Protein AF-A0A2Z6QUX6-F1 (afdb_monomer)

Foldseek 3Di:
DDDPVVVVVCVVVVNDDDDDDPPPVLLPLVVVVVVQLVVQQVVDPPHDPDPVSSVVSSVVSNVVDDVVSVVVSVVCNVVSVVQCVVVVNDDDPD

InterPro domains:
  IPR036397 Ribonuclease H superfamily [G3DSA:3.30.420.10] (1-94)
  IPR038717 Tc1-like transposase, DDE domain [PF13358] (3-49)

Secondary structure (DSSP, 8-state):
---HHHHHHHHHTTPPPP---TT-STT-HHHHHHHHHHHHHHH-SSPPSSHHHHHHHHHHHHHT--HHHHHHHHHTHHHHHHHHHHTTTS----

Radius of gyration: 17.36 Å; Cα contacts (8 Å, |Δi|>4): 41; chains: 1; bounding box: 44×25×44 Å

pLDDT: mean 93.76, std 4.84, range [60.75, 98.0]

Organism: NCBI:txid94130

Structure (mmCIF, N/CA/C/O backbone):
data_AF-A0A2Z6QUX6-F1
#
_entry.id   AF-A0A2Z6QUX6-F1
#
loop_
_atom_site.group_PDB
_atom_site.id
_atom_site.type_symbol
_atom_site.label_atom_id
_atom_site.label_alt_id
_atom_site.label_comp_id
_atom_site.label_asym_id
_atom_site.label_entity_id
_atom_site.label_seq_id
_atom_site.pdbx_PDB_ins_code
_atom_site.Cartn_x
_atom_site.Cartn_y
_atom_site.Cartn_z
_atom_site.occupancy
_atom_site.B_iso_or_equiv
_atom_site.auth_seq_id
_atom_site.auth_comp_id
_atom_site.auth_asym_id
_atom_site.auth_atom_id
_atom_site.pdbx_PDB_model_num
ATOM 1 N N . MET A 1 1 ? 15.930 13.610 -7.202 1.00 60.75 1 MET A N 1
ATOM 2 C CA . MET A 1 1 ? 17.308 13.492 -6.674 1.00 60.75 1 MET A CA 1
ATOM 3 C C . MET A 1 1 ? 17.202 12.907 -5.272 1.00 60.75 1 MET A C 1
ATOM 5 O O . MET A 1 1 ? 16.464 13.471 -4.477 1.00 60.75 1 MET A O 1
ATOM 9 N N . GLN A 1 2 ? 17.818 11.755 -4.990 1.00 76.25 2 GLN A N 1
ATOM 10 C CA . GLN A 1 2 ? 17.805 11.171 -3.639 1.00 76.25 2 GLN A CA 1
ATOM 11 C C . GLN A 1 2 ? 18.885 11.837 -2.773 1.00 76.25 2 GLN A C 1
ATOM 13 O O . GLN A 1 2 ? 19.962 12.175 -3.270 1.00 76.25 2 GLN A O 1
ATOM 18 N N . ALA A 1 3 ? 18.608 12.022 -1.482 1.00 91.69 3 ALA A N 1
ATOM 19 C CA . ALA A 1 3 ? 19.607 12.509 -0.536 1.00 91.69 3 ALA A CA 1
ATOM 20 C C . ALA A 1 3 ? 20.766 11.502 -0.404 1.00 91.69 3 ALA A C 1
ATOM 22 O O . ALA A 1 3 ? 20.547 10.290 -0.392 1.00 91.69 3 ALA A O 1
ATOM 23 N N . ARG A 1 4 ? 22.004 12.000 -0.268 1.00 91.94 4 ARG A N 1
ATOM 24 C CA . ARG A 1 4 ? 23.221 11.165 -0.187 1.00 91.94 4 ARG A CA 1
ATOM 25 C C . ARG A 1 4 ? 23.155 10.136 0.945 1.00 91.94 4 ARG A C 1
ATOM 27 O O . ARG A 1 4 ? 23.560 8.998 0.754 1.00 91.94 4 ARG A O 1
ATOM 34 N N . THR A 1 5 ? 22.619 10.537 2.093 1.00 95.38 5 THR A N 1
ATOM 35 C CA . THR A 1 5 ? 22.446 9.679 3.272 1.00 95.38 5 THR A CA 1
ATOM 36 C C . THR A 1 5 ? 21.514 8.500 2.997 1.00 95.38 5 THR A C 1
ATOM 38 O O . THR A 1 5 ? 21.819 7.381 3.390 1.00 95.38 5 THR A O 1
ATOM 41 N N . VAL A 1 6 ? 20.421 8.727 2.263 1.00 93.62 6 VAL A N 1
ATOM 42 C CA . VAL A 1 6 ? 19.474 7.672 1.871 1.00 93.62 6 VAL A CA 1
ATOM 43 C C . VAL A 1 6 ? 20.120 6.701 0.883 1.0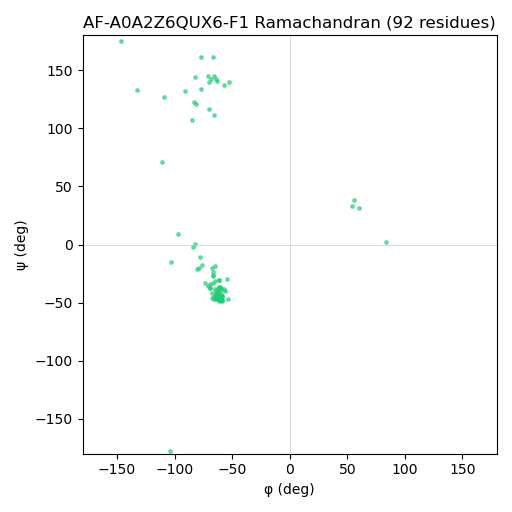0 93.62 6 VAL A C 1
ATOM 45 O O . VAL A 1 6 ? 19.956 5.495 1.031 1.00 93.62 6 VAL A O 1
ATOM 48 N N . LYS A 1 7 ? 20.882 7.211 -0.095 1.00 91.25 7 LYS A N 1
ATOM 49 C CA . LYS A 1 7 ? 21.586 6.367 -1.073 1.00 91.25 7 LYS A CA 1
ATOM 50 C C . LYS A 1 7 ? 22.597 5.443 -0.390 1.00 91.25 7 LYS A C 1
ATOM 52 O O . LYS A 1 7 ? 22.565 4.244 -0.633 1.00 91.25 7 LYS A O 1
ATOM 57 N N . GLN A 1 8 ? 23.424 5.993 0.503 1.00 94.38 8 GLN A N 1
ATOM 58 C CA . GLN A 1 8 ? 24.411 5.216 1.257 1.00 94.38 8 GLN A CA 1
ATOM 59 C C . GLN A 1 8 ? 23.738 4.133 2.103 1.00 94.38 8 GLN A C 1
ATOM 61 O O . GLN A 1 8 ? 24.116 2.973 2.029 1.00 94.38 8 GLN A O 1
ATOM 66 N N . TRP A 1 9 ? 22.688 4.493 2.846 1.00 95.81 9 TRP A N 1
ATOM 67 C CA . TRP A 1 9 ? 21.975 3.529 3.679 1.00 95.81 9 TRP A CA 1
ATOM 68 C C . TRP A 1 9 ? 21.378 2.378 2.854 1.00 95.81 9 TRP A C 1
ATOM 70 O O . TRP A 1 9 ? 21.450 1.228 3.276 1.00 95.81 9 TRP A O 1
ATOM 80 N N . LYS A 1 10 ? 20.834 2.647 1.659 1.00 94.62 10 LYS A N 1
ATOM 81 C CA . LYS A 1 10 ? 20.340 1.587 0.764 1.00 94.62 10 LYS A CA 1
ATOM 82 C C . LYS A 1 10 ? 21.457 0.659 0.287 1.00 94.62 10 LYS A C 1
ATOM 84 O O . LYS A 1 10 ? 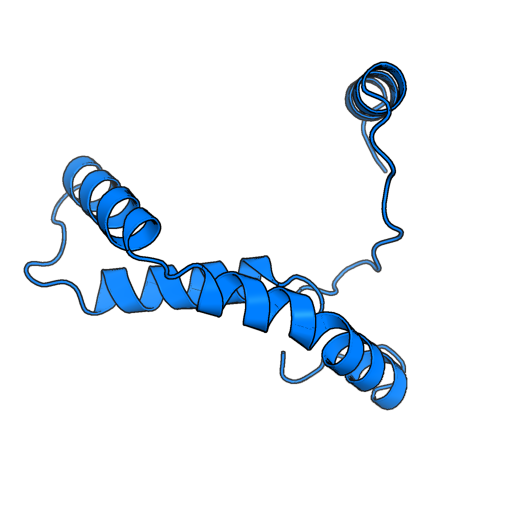21.257 -0.553 0.290 1.00 94.62 10 LYS A O 1
ATOM 89 N N . GLU A 1 11 ? 22.608 1.217 -0.090 1.00 94.12 11 GLU A N 1
ATOM 90 C CA . GLU A 1 11 ? 23.791 0.449 -0.505 1.00 94.12 11 GLU A CA 1
ATOM 91 C C . GLU A 1 11 ? 24.283 -0.455 0.636 1.00 94.12 11 GLU A C 1
ATOM 93 O O . GLU A 1 11 ? 24.431 -1.661 0.439 1.00 94.12 11 GLU A O 1
ATOM 98 N N . ASP A 1 12 ? 24.419 0.092 1.846 1.00 96.94 12 ASP A N 1
ATOM 99 C CA . ASP A 1 12 ? 24.854 -0.643 3.041 1.00 96.94 12 ASP A CA 1
ATOM 100 C C . ASP A 1 12 ? 23.893 -1.791 3.411 1.00 96.94 12 ASP A C 1
ATOM 102 O O . ASP A 1 12 ? 24.316 -2.819 3.937 1.00 96.94 12 ASP A O 1
ATOM 106 N N . ASN A 1 13 ? 22.598 -1.638 3.108 1.00 96.75 13 ASN A N 1
ATOM 107 C CA . ASN A 1 13 ? 21.554 -2.637 3.366 1.00 96.75 13 ASN A CA 1
ATOM 108 C C . ASN A 1 13 ? 21.221 -3.510 2.141 1.00 96.75 13 ASN A C 1
ATOM 110 O O . ASN A 1 13 ? 20.257 -4.272 2.186 1.00 96.75 13 ASN A O 1
ATOM 114 N N . SER A 1 14 ? 21.995 -3.426 1.050 1.00 96.06 14 SER A N 1
ATOM 115 C CA . SER A 1 14 ? 21.768 -4.199 -0.187 1.00 96.06 14 SER A CA 1
ATOM 116 C C . SER A 1 14 ? 20.349 -4.052 -0.766 1.00 96.06 14 SER A C 1
ATOM 118 O O . SER A 1 14 ? 19.797 -4.989 -1.347 1.00 96.06 14 SER A O 1
ATOM 120 N N . ILE A 1 15 ? 19.742 -2.872 -0.612 1.00 94.81 15 ILE A N 1
ATOM 121 C CA . ILE A 1 15 ? 18.412 -2.569 -1.147 1.00 94.81 15 ILE A CA 1
ATOM 122 C C . ILE A 1 15 ? 18.543 -2.203 -2.624 1.00 94.81 15 ILE A C 1
ATOM 124 O O . ILE A 1 15 ? 19.219 -1.240 -2.986 1.00 94.81 15 ILE A O 1
ATOM 128 N N . ILE A 1 16 ? 17.857 -2.963 -3.476 1.00 91.44 16 ILE A N 1
ATOM 129 C CA . ILE A 1 16 ? 17.813 -2.722 -4.918 1.00 91.44 16 ILE A CA 1
ATOM 130 C C . ILE A 1 16 ? 16.752 -1.661 -5.212 1.00 91.44 16 ILE A C 1
ATOM 132 O O . ILE A 1 16 ? 15.577 -1.839 -4.892 1.00 91.44 16 ILE A O 1
ATOM 136 N N . ASP A 1 17 ? 17.163 -0.568 -5.852 1.00 86.12 17 ASP A N 1
ATOM 137 C CA . ASP A 1 17 ? 16.240 0.460 -6.325 1.00 86.12 17 ASP A CA 1
ATOM 138 C C . ASP A 1 17 ? 15.521 0.009 -7.600 1.00 86.12 17 ASP A C 1
ATOM 140 O O . ASP A 1 17 ? 16.137 -0.463 -8.557 1.00 86.12 17 ASP A O 1
ATOM 144 N N . PHE A 1 18 ? 14.204 0.205 -7.625 1.00 83.75 18 PHE A N 1
ATOM 145 C CA . PHE A 1 18 ? 13.395 0.007 -8.819 1.00 83.75 18 PHE A CA 1
ATOM 146 C C . PHE A 1 18 ? 13.302 1.323 -9.610 1.00 83.75 18 PHE A C 1
ATOM 148 O O . PHE A 1 18 ? 13.013 2.366 -9.011 1.00 83.75 18 PHE A O 1
ATOM 155 N N . PRO A 1 19 ? 13.532 1.322 -10.937 1.00 85.31 19 PRO A N 1
ATOM 156 C CA . PRO A 1 19 ? 13.368 2.522 -11.748 1.00 85.31 19 PRO A CA 1
ATOM 157 C C . PRO A 1 19 ? 11.892 2.935 -11.761 1.00 85.31 19 PRO A C 1
ATOM 159 O O . PRO A 1 19 ? 11.050 2.243 -12.326 1.00 85.31 19 PRO A O 1
ATOM 162 N N . TRP A 1 20 ? 11.580 4.068 -11.131 1.00 87.00 20 TRP A N 1
ATOM 163 C CA . TRP A 1 20 ? 10.215 4.585 -11.037 1.00 87.00 20 TRP A CA 1
ATOM 164 C C . TRP A 1 20 ? 10.036 5.841 -11.901 1.00 87.00 20 TRP A C 1
ATOM 166 O O . TRP A 1 20 ? 10.815 6.790 -11.744 1.00 87.00 20 TRP A O 1
ATOM 176 N N . PRO A 1 21 ? 9.037 5.890 -12.799 1.00 89.44 21 PRO A N 1
ATOM 177 C CA . PRO A 1 21 ? 8.732 7.095 -13.560 1.00 89.44 21 PRO A CA 1
ATOM 178 C C . PRO A 1 21 ? 8.167 8.198 -12.654 1.00 89.44 21 PRO A C 1
ATOM 180 O O . PRO A 1 21 ? 7.424 7.951 -11.703 1.00 89.44 21 PRO A O 1
ATOM 183 N N . ALA A 1 22 ? 8.537 9.447 -12.933 1.00 88.38 22 ALA A N 1
ATOM 184 C CA . ALA A 1 22 ? 7.994 10.582 -12.197 1.00 88.38 22 ALA A CA 1
ATOM 185 C C . ALA A 1 22 ? 6.488 10.727 -12.467 1.00 88.38 22 ALA A C 1
ATOM 187 O O . ALA A 1 22 ? 6.041 10.508 -13.586 1.00 88.38 22 ALA A O 1
ATOM 188 N N . GLN A 1 23 ? 5.731 11.160 -11.453 1.00 89.31 23 GLN A N 1
ATOM 189 C CA . GLN A 1 23 ? 4.297 11.464 -11.571 1.00 89.31 23 GLN A CA 1
ATOM 190 C C . GLN A 1 23 ? 3.411 10.282 -12.010 1.00 89.31 23 GLN A C 1
ATOM 192 O O . GLN A 1 23 ? 2.373 10.502 -12.624 1.00 89.31 23 GLN A O 1
ATOM 197 N N . SER A 1 24 ? 3.776 9.047 -11.653 1.00 90.75 24 SER A N 1
ATOM 198 C CA . SER A 1 24 ? 2.975 7.844 -11.940 1.00 90.75 24 SER A CA 1
ATOM 199 C C . SER A 1 24 ? 2.382 7.224 -10.666 1.00 90.75 24 SER A C 1
ATOM 201 O O . SER A 1 24 ? 2.863 6.179 -10.212 1.00 90.75 24 SER A O 1
ATOM 203 N N . PRO A 1 25 ? 1.384 7.871 -10.026 1.00 90.62 25 PRO A N 1
ATOM 204 C CA . PRO A 1 25 ? 0.664 7.275 -8.899 1.00 90.62 25 PRO A CA 1
ATOM 205 C C . PRO A 1 25 ? -0.166 6.057 -9.331 1.00 90.62 25 PRO A C 1
ATOM 207 O O . PRO A 1 25 ? -0.353 5.133 -8.549 1.00 90.62 25 PRO A O 1
ATOM 210 N N . ASP A 1 26 ? -0.579 6.004 -10.596 1.00 90.56 26 ASP A N 1
ATOM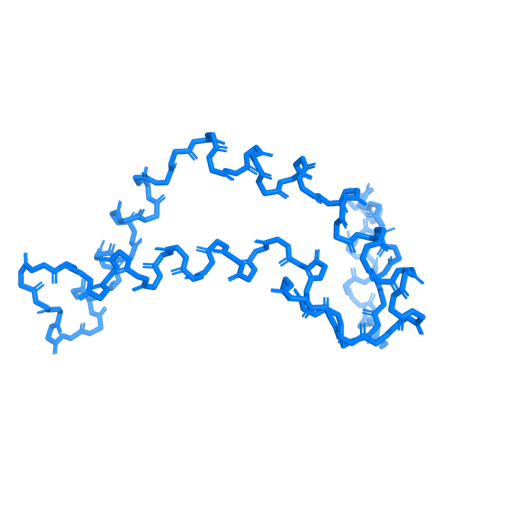 211 C CA . ASP A 1 26 ? -1.332 4.908 -11.210 1.00 90.56 26 ASP A CA 1
ATOM 212 C C . ASP A 1 26 ? -0.565 3.572 -11.209 1.00 90.56 26 ASP A C 1
ATOM 214 O O . ASP A 1 26 ? -1.136 2.482 -11.067 1.00 90.56 26 ASP A O 1
ATOM 218 N N . LEU A 1 27 ? 0.766 3.650 -11.275 1.00 92.38 27 LEU A N 1
ATOM 219 C CA . LEU A 1 27 ? 1.646 2.498 -11.116 1.00 92.38 27 LEU A CA 1
ATOM 220 C C . LEU A 1 27 ? 1.843 2.082 -9.657 1.00 92.38 27 LEU A C 1
ATOM 222 O O . LEU A 1 27 ? 2.220 0.936 -9.429 1.00 92.38 27 LEU A O 1
ATOM 226 N N . ASN A 1 28 ? 1.585 2.959 -8.681 1.00 92.25 28 ASN A N 1
ATOM 227 C CA . ASN A 1 28 ? 1.887 2.732 -7.269 1.00 92.25 28 ASN A CA 1
ATOM 228 C C . ASN A 1 28 ? 0.750 1.952 -6.578 1.00 92.25 28 ASN A C 1
ATOM 230 O O . ASN A 1 28 ? -0.310 2.519 -6.300 1.00 92.25 28 ASN A O 1
ATOM 234 N N . PRO A 1 29 ? 0.928 0.657 -6.243 1.00 90.56 29 PRO A N 1
ATOM 235 C CA . PRO A 1 29 ? -0.165 -0.141 -5.689 1.00 90.56 29 PRO A CA 1
ATOM 236 C C . PRO A 1 29 ? -0.614 0.328 -4.302 1.00 90.56 29 PRO A C 1
ATOM 238 O O . PRO A 1 29 ? -1.759 0.085 -3.926 1.00 90.56 29 PRO A O 1
ATOM 241 N N . ILE A 1 30 ? 0.252 1.022 -3.551 1.00 92.81 30 ILE A N 1
ATOM 242 C CA . ILE A 1 30 ? -0.090 1.507 -2.208 1.00 92.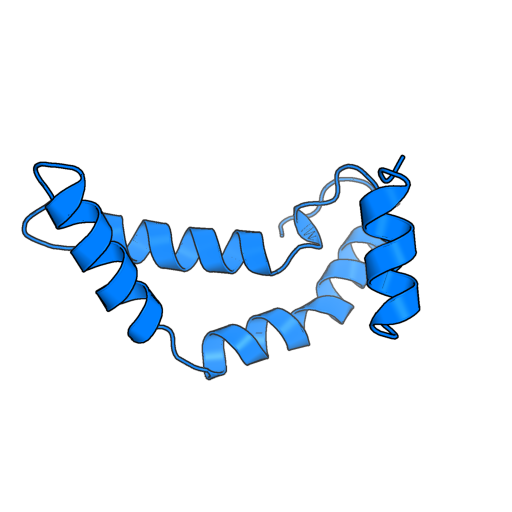81 30 ILE A CA 1
ATOM 243 C C . ILE A 1 30 ? -1.188 2.577 -2.241 1.00 92.81 30 ILE A C 1
ATOM 245 O O . ILE A 1 30 ? -1.959 2.660 -1.296 1.00 92.81 30 ILE A O 1
ATOM 249 N N . GLU A 1 31 ? -1.325 3.338 -3.333 1.00 93.44 31 GLU A N 1
ATOM 250 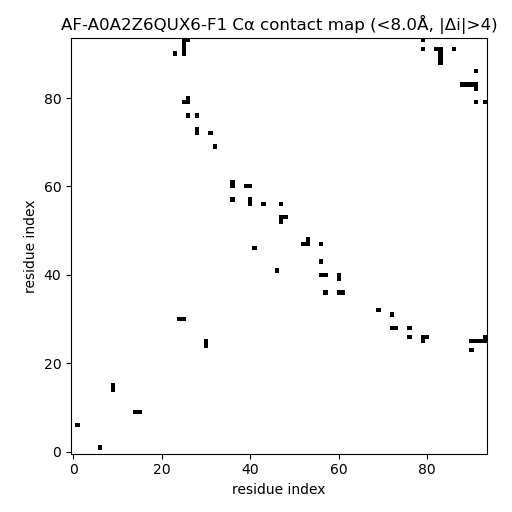C CA . GLU A 1 31 ? -2.390 4.345 -3.464 1.00 93.44 31 GLU A CA 1
ATOM 251 C C . GLU A 1 31 ? -3.772 3.681 -3.411 1.00 93.44 31 GLU A C 1
ATOM 253 O O . GLU A 1 31 ? -4.694 4.174 -2.770 1.00 93.44 31 GLU A O 1
ATOM 258 N N . HIS A 1 32 ? -3.899 2.494 -4.012 1.00 92.62 32 HIS A N 1
ATOM 259 C CA . HIS A 1 32 ? -5.140 1.721 -3.948 1.00 92.62 32 HIS A CA 1
ATOM 260 C C . HIS A 1 32 ? -5.356 1.093 -2.574 1.00 92.62 32 HIS A C 1
ATOM 262 O O . HIS A 1 32 ? -6.492 0.938 -2.137 1.00 92.62 32 HIS A O 1
ATOM 268 N N . LEU A 1 33 ? -4.276 0.715 -1.889 1.00 95.19 33 LEU A N 1
ATOM 269 C CA . LEU A 1 33 ? -4.368 0.229 -0.518 1.00 95.19 33 LEU 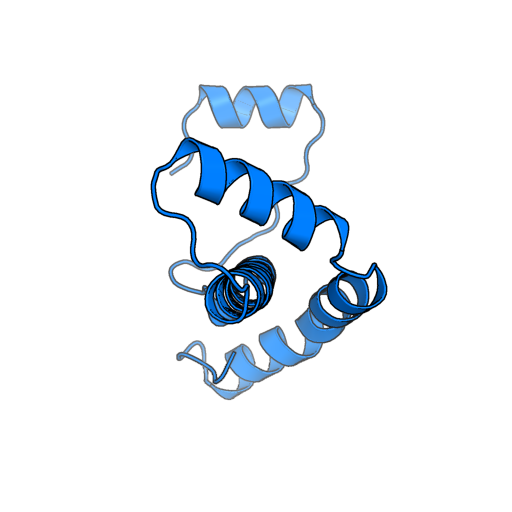A CA 1
ATOM 270 C C . LEU A 1 33 ? -4.863 1.336 0.424 1.00 95.19 33 LEU A C 1
ATOM 272 O O . LEU A 1 33 ? -5.686 1.071 1.300 1.00 95.19 33 LEU A O 1
ATOM 276 N N . TRP A 1 34 ? -4.415 2.576 0.206 1.00 95.75 34 TRP A N 1
ATOM 277 C CA . TRP A 1 34 ? -4.920 3.740 0.925 1.00 95.75 34 TRP A CA 1
ATOM 278 C C . TRP A 1 34 ? -6.397 4.006 0.642 1.00 95.75 34 TRP A C 1
ATOM 280 O O . TRP A 1 34 ? -7.132 4.225 1.600 1.00 95.75 34 TRP A O 1
ATOM 290 N N . ASP A 1 35 ? -6.860 3.895 -0.610 1.00 94.50 35 ASP A N 1
ATOM 291 C CA . ASP A 1 35 ? -8.296 3.994 -0.931 1.00 94.50 35 ASP A CA 1
ATOM 292 C C . ASP A 1 35 ? -9.122 2.932 -0.183 1.00 94.50 35 ASP A C 1
ATOM 294 O O . ASP A 1 35 ? -10.149 3.243 0.422 1.00 94.50 35 ASP A O 1
ATOM 298 N N . VAL A 1 36 ? -8.649 1.679 -0.140 1.00 95.06 36 VAL A N 1
ATOM 299 C CA . VAL A 1 36 ? -9.312 0.604 0.620 1.00 95.06 36 VAL A CA 1
ATOM 300 C C . VAL A 1 36 ? -9.418 0.959 2.104 1.00 95.06 36 VAL A C 1
ATOM 302 O O . VAL A 1 36 ? -10.496 0.820 2.689 1.00 95.06 36 VAL A O 1
ATOM 305 N N . LEU A 1 37 ? -8.325 1.423 2.714 1.00 96.75 37 LEU A N 1
ATOM 306 C CA . LEU A 1 37 ? -8.313 1.806 4.124 1.00 96.75 37 LEU A CA 1
ATOM 307 C C . LEU A 1 37 ? -9.238 3.001 4.387 1.00 96.75 37 LEU A C 1
ATOM 309 O O . LEU A 1 37 ? -10.050 2.961 5.310 1.00 96.75 37 LEU A O 1
ATOM 31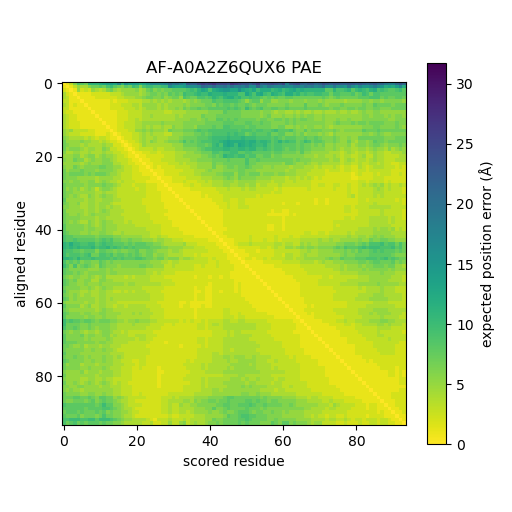3 N N . GLU A 1 38 ? -9.157 4.042 3.560 1.00 95.81 38 GLU A N 1
ATOM 314 C CA . GLU A 1 38 ? -9.977 5.243 3.689 1.00 95.81 38 GLU A CA 1
ATOM 315 C C . GLU A 1 38 ? -11.469 4.905 3.611 1.00 95.81 38 GLU A C 1
ATOM 317 O O . GLU A 1 38 ? -12.257 5.375 4.435 1.00 95.81 38 GLU A O 1
ATOM 322 N N . ARG A 1 39 ? -11.868 4.051 2.663 1.00 96.62 39 ARG A N 1
ATOM 323 C CA . ARG A 1 39 ? -13.259 3.606 2.520 1.00 96.62 39 ARG A CA 1
ATOM 324 C C . ARG A 1 39 ? -13.751 2.865 3.758 1.00 96.62 39 ARG A C 1
ATOM 326 O O . ARG A 1 39 ? -14.825 3.193 4.257 1.00 96.62 39 ARG A O 1
ATOM 333 N N . ARG A 1 40 ? -12.951 1.946 4.306 1.00 96.00 40 ARG A N 1
ATOM 334 C CA . ARG A 1 40 ? -13.289 1.219 5.542 1.00 96.00 40 ARG A CA 1
ATOM 335 C C . ARG A 1 40 ? -13.460 2.160 6.736 1.00 96.00 40 ARG A C 1
ATOM 337 O O . ARG A 1 40 ? -14.456 2.075 7.450 1.00 96.00 40 ARG A O 1
ATOM 344 N N . VAL A 1 41 ? -12.553 3.123 6.905 1.00 95.88 41 VAL A N 1
ATOM 345 C CA . VAL A 1 41 ? -12.646 4.140 7.968 1.00 95.88 41 VAL A CA 1
ATOM 346 C C . VAL A 1 41 ? -13.884 5.029 7.787 1.00 95.88 41 VAL A C 1
ATOM 348 O O . VAL A 1 41 ? -14.565 5.353 8.761 1.00 95.88 41 VAL A O 1
ATOM 351 N N . ARG A 1 42 ? -14.221 5.410 6.547 1.00 95.12 42 ARG A N 1
ATOM 352 C CA . ARG A 1 42 ? -15.431 6.192 6.232 1.00 95.12 42 ARG A CA 1
ATOM 353 C C . ARG A 1 42 ? -16.720 5.414 6.494 1.00 95.12 42 ARG A C 1
ATOM 355 O O . ARG A 1 42 ? -17.724 6.023 6.859 1.00 95.12 42 ARG A O 1
ATOM 362 N N . GLU A 1 43 ? -16.712 4.101 6.304 1.00 95.75 43 GLU A N 1
ATOM 363 C CA . GLU A 1 43 ? -17.857 3.225 6.564 1.00 95.75 43 GLU A CA 1
ATOM 364 C C . GLU A 1 43 ? -17.999 2.863 8.053 1.00 95.75 43 GLU A C 1
ATOM 366 O O . GLU A 1 43 ? -19.107 2.555 8.499 1.00 95.75 43 GLU A O 1
ATOM 371 N N . HIS A 1 44 ? -16.923 2.981 8.840 1.00 94.44 44 HIS A N 1
ATOM 372 C CA . HIS A 1 44 ? -16.908 2.684 10.271 1.00 94.44 44 HIS A CA 1
ATOM 373 C C . HIS A 1 44 ? -17.952 3.493 11.064 1.00 94.44 44 HIS A C 1
ATOM 375 O O . HIS A 1 44 ? -18.126 4.705 10.873 1.00 94.44 44 HIS A O 1
ATOM 381 N N . LYS A 1 45 ? -18.637 2.824 12.003 1.00 93.75 45 LYS A N 1
ATOM 382 C CA . LYS A 1 45 ? -19.622 3.424 12.915 1.00 93.75 45 LYS A CA 1
ATOM 383 C C . LYS A 1 45 ? -19.366 2.970 14.361 1.00 93.75 45 LYS A C 1
ATOM 385 O O . LYS A 1 45 ? -19.263 1.770 14.589 1.00 93.75 45 LYS A O 1
ATOM 390 N N . PRO A 1 46 ? -19.354 3.889 15.346 1.00 92.94 46 PRO A N 1
ATOM 391 C CA . PRO A 1 46 ? -19.454 5.343 15.196 1.00 92.94 46 PRO A CA 1
ATOM 392 C C . PRO A 1 46 ? -18.226 5.934 14.483 1.00 92.94 46 PRO A C 1
ATOM 394 O O . PRO A 1 46 ? -17.181 5.295 14.386 1.00 92.94 46 PRO A O 1
ATOM 397 N N . HIS A 1 47 ? -18.368 7.154 13.962 1.00 94.38 47 HIS A N 1
ATOM 398 C CA . HIS A 1 47 ? -17.224 7.885 13.418 1.00 94.38 47 HIS A CA 1
ATOM 399 C C . HIS A 1 47 ? -16.296 8.354 14.547 1.00 94.38 47 HIS A C 1
ATOM 401 O O . HIS A 1 47 ? -16.812 8.735 15.607 1.00 94.38 47 HIS A O 1
ATOM 407 N N . PRO A 1 48 ? -14.970 8.378 14.315 1.00 95.44 48 PRO A N 1
ATOM 408 C CA . PRO A 1 48 ? -14.019 8.895 15.290 1.00 95.44 48 PRO A CA 1
ATOM 409 C C . PRO A 1 48 ? -14.261 10.380 15.550 1.00 95.44 48 PRO A C 1
ATOM 411 O O . PRO A 1 48 ? -14.550 11.151 14.631 1.00 95.44 48 PRO A O 1
ATOM 414 N N . LYS A 1 49 ? -14.137 10.785 16.813 1.00 96.19 49 LYS A N 1
ATOM 415 C CA . LYS A 1 49 ? -14.356 12.171 17.262 1.00 96.19 49 LYS A CA 1
ATOM 416 C C . LYS A 1 49 ? -13.060 12.933 17.520 1.00 96.19 49 LYS A C 1
ATOM 418 O O . LYS A 1 49 ? -13.090 14.153 17.659 1.00 96.1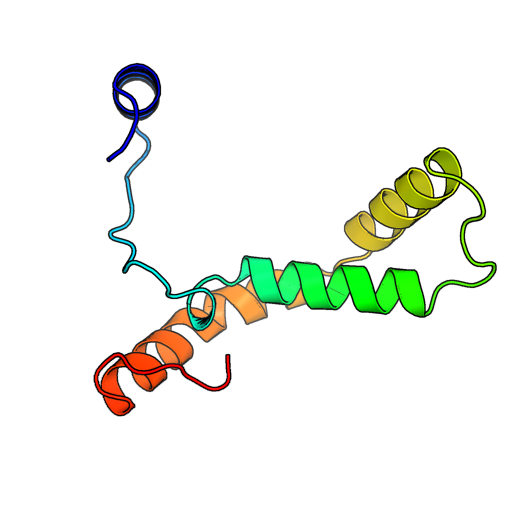9 49 LYS A O 1
ATOM 423 N N . ASN A 1 50 ? -11.945 12.220 17.617 1.00 97.19 50 ASN A N 1
ATOM 424 C CA . ASN A 1 50 ? -10.613 12.749 17.884 1.00 97.19 50 ASN A CA 1
ATOM 425 C C . ASN A 1 50 ? -9.558 11.904 17.152 1.00 97.19 50 ASN A C 1
ATOM 427 O O . ASN A 1 50 ? -9.879 10.915 16.486 1.00 97.19 50 ASN A O 1
ATOM 431 N N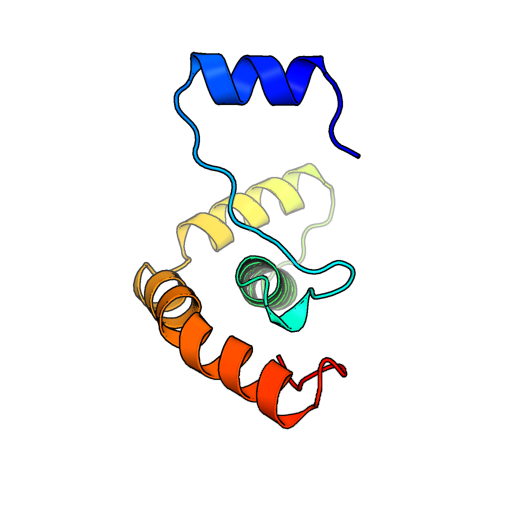 . ILE A 1 51 ? -8.303 12.343 17.229 1.00 97.81 51 ILE A N 1
ATOM 432 C CA . ILE A 1 51 ? -7.189 11.708 16.522 1.00 97.81 51 ILE A CA 1
ATOM 433 C C . ILE A 1 51 ? -6.895 10.335 17.127 1.00 97.81 51 ILE A C 1
ATOM 435 O O . ILE A 1 51 ? -6.609 9.402 16.389 1.00 97.81 51 ILE A O 1
ATOM 439 N N . GLU A 1 52 ? -7.010 10.189 18.444 1.00 98.00 52 GLU A N 1
ATOM 440 C CA . GLU A 1 52 ? -6.740 8.939 19.151 1.00 98.00 52 GLU A CA 1
ATOM 441 C C . GLU A 1 52 ? -7.701 7.827 18.703 1.00 98.00 52 GLU A C 1
ATOM 443 O O . GLU A 1 52 ? -7.265 6.735 18.348 1.00 98.00 52 GLU A O 1
ATOM 448 N N . GLU A 1 53 ? -9.000 8.124 18.629 1.00 97.25 53 GLU A N 1
ATOM 449 C CA . GLU A 1 53 ? -10.019 7.214 18.099 1.00 97.25 53 GLU A CA 1
ATOM 450 C C . GLU A 1 53 ? -9.772 6.888 16.621 1.00 97.25 53 GLU A C 1
ATOM 452 O O . GLU A 1 53 ? -9.910 5.737 16.214 1.00 97.25 53 GLU A O 1
ATOM 457 N N . LEU A 1 54 ? -9.385 7.881 15.810 1.00 97.50 54 LEU A N 1
ATOM 458 C CA . LEU A 1 54 ? -9.073 7.655 14.397 1.00 97.50 54 LEU A CA 1
ATOM 459 C C . LEU A 1 54 ? -7.864 6.723 14.227 1.00 97.50 54 LEU A C 1
ATOM 461 O O . LEU A 1 54 ? -7.906 5.845 13.372 1.00 97.50 54 LEU A O 1
ATOM 465 N N . MET A 1 55 ? -6.816 6.888 15.038 1.00 97.69 55 MET A N 1
ATOM 466 C CA . MET A 1 55 ? -5.627 6.031 15.006 1.00 97.69 55 MET A CA 1
ATOM 467 C C . MET A 1 55 ? -5.969 4.581 15.355 1.00 97.69 55 MET A C 1
ATOM 469 O O . MET A 1 55 ? -5.544 3.677 14.642 1.00 97.69 55 MET A O 1
ATOM 473 N N . VAL A 1 56 ? -6.794 4.362 16.385 1.00 97.31 56 VAL A N 1
ATOM 474 C CA . VAL A 1 56 ? -7.265 3.014 16.750 1.00 97.31 56 VAL A CA 1
ATOM 475 C C . VAL A 1 56 ? -8.039 2.379 15.595 1.00 97.31 56 VAL A C 1
ATOM 477 O O . VAL A 1 56 ? -7.743 1.252 15.209 1.00 97.31 56 VAL A O 1
ATOM 480 N N . ILE A 1 57 ? -8.978 3.110 14.986 1.00 97.25 57 ILE A N 1
ATOM 481 C CA . ILE A 1 57 ? -9.759 2.592 13.851 1.00 97.25 57 ILE A CA 1
ATOM 482 C C . ILE A 1 57 ? -8.851 2.299 12.648 1.00 97.25 57 ILE A C 1
ATOM 484 O O . ILE A 1 57 ? -9.024 1.277 11.991 1.00 97.25 57 ILE A O 1
ATOM 488 N N . LEU A 1 58 ? -7.875 3.163 12.353 1.00 97.50 58 LEU A N 1
ATOM 489 C CA . LEU A 1 58 ? -6.914 2.938 11.270 1.00 97.50 58 LEU A CA 1
ATOM 490 C C . LEU A 1 58 ? -6.113 1.652 11.489 1.00 97.50 58 LEU A C 1
ATOM 492 O O . LEU A 1 58 ? -5.988 0.860 10.559 1.00 97.50 58 LEU A O 1
ATOM 496 N N . GLU A 1 59 ? -5.602 1.424 12.700 1.00 97.56 59 GLU A N 1
ATOM 497 C CA . GLU A 1 59 ? -4.876 0.198 13.042 1.00 97.56 59 GLU A CA 1
ATOM 498 C C . GLU A 1 59 ? -5.774 -1.041 12.941 1.00 97.56 59 GLU A C 1
ATOM 500 O O . GLU A 1 59 ? -5.371 -2.056 12.370 1.00 97.56 59 GLU A O 1
ATOM 505 N N . GLU A 1 60 ? -7.005 -0.973 13.449 1.00 96.69 60 GLU A N 1
ATOM 506 C CA . GLU A 1 60 ? -7.965 -2.073 13.355 1.00 96.69 60 GLU A CA 1
ATOM 507 C C . GLU A 1 60 ? -8.311 -2.413 11.901 1.00 96.69 60 GLU A C 1
ATOM 509 O O . GLU A 1 60 ? -8.262 -3.581 11.513 1.00 96.69 60 GLU A O 1
ATOM 514 N N . GLU A 1 61 ? -8.644 -1.415 11.081 1.00 96.81 61 GLU A N 1
ATOM 515 C CA . GLU A 1 61 ? -9.016 -1.624 9.681 1.00 96.81 61 GLU A CA 1
ATOM 516 C C . GLU A 1 61 ? -7.833 -2.062 8.820 1.00 96.81 61 GLU A C 1
ATOM 518 O O . GLU A 1 61 ? -8.014 -2.897 7.930 1.00 96.81 61 GLU A O 1
ATOM 523 N N . TRP A 1 62 ? -6.626 -1.570 9.120 1.00 96.94 62 TRP A N 1
ATOM 524 C CA . TRP A 1 62 ? -5.381 -2.019 8.501 1.00 96.94 62 TRP A CA 1
ATOM 525 C C . TRP A 1 62 ? -5.119 -3.501 8.775 1.00 96.94 62 TRP A C 1
ATOM 527 O O . TRP A 1 62 ? -4.856 -4.269 7.851 1.00 96.94 62 TRP A O 1
ATOM 537 N N . ASN A 1 63 ? -5.262 -3.935 10.029 1.00 96.50 63 ASN A N 1
ATOM 538 C CA . ASN A 1 63 ? -5.057 -5.333 10.416 1.00 96.50 63 ASN A CA 1
ATOM 539 C C . ASN A 1 63 ? -6.120 -6.284 9.838 1.00 96.50 63 ASN A C 1
ATOM 541 O O . ASN A 1 63 ? -5.879 -7.485 9.731 1.00 96.50 63 ASN A O 1
ATOM 545 N N . LYS A 1 64 ? -7.284 -5.761 9.436 1.00 96.31 64 LYS A N 1
ATOM 546 C CA . LYS A 1 64 ? -8.333 -6.511 8.726 1.00 96.31 64 LYS A CA 1
ATOM 547 C C . LYS A 1 64 ? -8.096 -6.586 7.215 1.00 96.31 64 LYS A C 1
ATOM 549 O O . LYS A 1 64 ? -8.945 -7.124 6.500 1.00 96.31 64 LYS A O 1
ATOM 554 N N . ILE A 1 65 ? -7.049 -5.968 6.664 1.00 95.50 65 ILE A N 1
ATOM 555 C CA . ILE A 1 65 ? -6.776 -6.060 5.225 1.00 95.50 65 ILE A CA 1
ATOM 556 C C . ILE A 1 65 ? -6.310 -7.478 4.920 1.00 95.50 65 ILE A C 1
ATOM 558 O O . ILE A 1 65 ? -5.279 -7.941 5.404 1.00 95.50 65 ILE A O 1
ATOM 562 N N . GLU A 1 66 ? -7.095 -8.174 4.106 1.00 95.81 66 GLU A N 1
ATOM 563 C CA . GLU A 1 66 ? -6.806 -9.553 3.749 1.00 95.81 66 GLU A CA 1
ATOM 564 C C . GLU A 1 66 ? -5.570 -9.627 2.843 1.00 95.81 66 GLU A C 1
ATOM 566 O O . GLU A 1 66 ? -5.442 -8.819 1.914 1.00 95.81 66 GLU A O 1
ATOM 571 N N . PRO A 1 67 ? -4.683 -10.622 3.039 1.00 95.44 67 PRO A N 1
ATOM 572 C CA . PRO A 1 67 ? -3.523 -10.820 2.174 1.00 95.44 67 PRO A CA 1
ATOM 573 C C . PRO A 1 67 ? -3.881 -10.935 0.688 1.00 95.44 67 PRO A C 1
ATOM 575 O O . PRO A 1 67 ? -3.101 -10.517 -0.161 1.00 95.44 67 PRO A O 1
ATOM 578 N N . GLU A 1 68 ? -5.073 -11.444 0.364 1.00 96.88 68 GLU A N 1
ATOM 579 C CA . GLU A 1 68 ? -5.568 -11.533 -1.012 1.00 96.88 68 GLU A CA 1
ATOM 580 C C . GLU A 1 68 ? -5.671 -10.157 -1.693 1.00 96.88 68 GLU A C 1
ATOM 582 O O . GLU A 1 68 ? -5.316 -10.025 -2.863 1.00 96.88 68 GLU A O 1
ATOM 587 N N . ILE A 1 69 ? -6.069 -9.105 -0.965 1.00 95.19 69 ILE A N 1
ATOM 588 C CA . ILE A 1 69 ? -6.104 -7.734 -1.500 1.00 95.19 69 ILE A CA 1
ATOM 589 C C . ILE A 1 69 ? -4.690 -7.296 -1.898 1.00 95.19 69 ILE A C 1
ATOM 591 O O . ILE A 1 69 ? -4.492 -6.751 -2.984 1.00 95.19 69 ILE A O 1
ATOM 595 N N . LEU A 1 70 ? -3.698 -7.575 -1.049 1.00 94.81 70 LEU A N 1
ATOM 596 C CA . LEU A 1 70 ? -2.298 -7.231 -1.305 1.00 94.81 70 LEU A CA 1
ATOM 597 C C . LEU A 1 70 ? -1.747 -8.000 -2.512 1.00 94.81 70 LEU A C 1
ATOM 599 O O . LEU A 1 70 ? -1.135 -7.397 -3.396 1.00 94.81 70 LEU A O 1
ATOM 603 N N . THR A 1 71 ? -2.013 -9.306 -2.583 1.00 96.50 71 THR A N 1
ATOM 604 C CA . THR A 1 71 ? -1.613 -10.154 -3.713 1.00 96.50 71 THR A CA 1
ATOM 605 C C . THR A 1 71 ? -2.214 -9.641 -5.019 1.00 96.50 71 THR A C 1
ATOM 607 O O . THR A 1 71 ? -1.478 -9.392 -5.971 1.00 96.50 71 THR A O 1
ATOM 610 N N . ASN A 1 72 ? -3.519 -9.360 -5.044 1.00 95.81 72 ASN A N 1
ATOM 611 C CA . ASN A 1 72 ? -4.211 -8.844 -6.226 1.00 95.81 72 ASN A CA 1
ATOM 612 C C . ASN A 1 72 ? -3.645 -7.494 -6.700 1.00 95.81 72 ASN A C 1
ATOM 614 O O . ASN A 1 72 ? -3.548 -7.240 -7.906 1.00 95.81 72 ASN A O 1
ATOM 618 N N . LEU A 1 73 ? -3.247 -6.618 -5.770 1.00 95.00 73 LEU A N 1
ATOM 619 C CA . LEU A 1 73 ? -2.607 -5.344 -6.098 1.00 95.00 73 LEU A CA 1
ATOM 620 C C . LEU A 1 73 ? -1.248 -5.554 -6.775 1.00 95.00 73 LEU A C 1
ATOM 622 O O . LEU A 1 73 ? -0.997 -4.948 -7.820 1.00 95.00 73 LEU A O 1
ATOM 626 N N . VAL A 1 74 ? -0.408 -6.444 -6.245 1.00 94.25 74 VAL A N 1
ATOM 627 C CA . VAL A 1 74 ? 0.903 -6.768 -6.833 1.00 94.25 74 VAL A CA 1
ATOM 628 C C . VAL A 1 74 ? 0.744 -7.451 -8.192 1.00 94.25 74 VAL A C 1
ATOM 630 O O . VAL A 1 74 ? 1.360 -7.031 -9.169 1.00 94.25 74 VAL A O 1
ATOM 633 N N . GLU A 1 75 ? -0.139 -8.442 -8.299 1.00 96.25 75 GLU A N 1
ATOM 634 C CA . GLU A 1 75 ? -0.411 -9.163 -9.549 1.00 96.25 75 GLU A CA 1
ATOM 635 C C . GLU A 1 75 ? -1.038 -8.270 -10.631 1.00 96.25 75 GLU A C 1
ATOM 637 O O . GLU A 1 75 ? -0.974 -8.579 -11.823 1.00 96.25 75 GLU A O 1
ATOM 642 N N . SER A 1 76 ? -1.612 -7.123 -10.253 1.00 95.25 76 SER A N 1
ATOM 643 C CA . SER A 1 76 ? -2.127 -6.143 -11.211 1.00 95.25 76 SER A CA 1
ATOM 644 C C . SER A 1 76 ? -1.038 -5.309 -11.899 1.00 95.25 76 SER A C 1
ATOM 646 O O . SER A 1 76 ? -1.315 -4.740 -12.958 1.00 95.25 76 SER A O 1
ATOM 648 N N . LEU A 1 77 ? 0.187 -5.250 -11.357 1.00 94.00 77 LEU A N 1
ATOM 649 C CA . LEU A 1 77 ? 1.272 -4.393 -11.858 1.00 94.00 77 LEU A CA 1
ATOM 650 C C . LEU A 1 77 ? 1.570 -4.571 -13.357 1.00 94.00 77 LEU A C 1
ATOM 652 O O . LEU A 1 77 ? 1.608 -3.553 -14.050 1.00 94.00 77 LEU A O 1
ATOM 656 N N . PRO A 1 78 ? 1.699 -5.795 -13.915 1.00 95.69 78 PRO A N 1
ATOM 657 C CA . PRO A 1 78 ? 1.924 -5.962 -15.353 1.00 95.69 78 PRO A CA 1
ATOM 658 C C . PRO A 1 78 ? 0.829 -5.312 -16.207 1.00 95.69 78 PRO A C 1
ATOM 660 O O . PRO A 1 78 ? 1.112 -4.691 -17.229 1.00 95.69 78 PRO A O 1
ATOM 663 N N . ARG A 1 79 ? -0.430 -5.389 -15.759 1.00 96.44 79 ARG A N 1
ATOM 664 C CA . ARG A 1 79 ? -1.577 -4.790 -16.455 1.00 96.44 79 ARG A CA 1
ATOM 665 C C . ARG A 1 79 ? -1.566 -3.262 -16.375 1.00 96.44 79 ARG A C 1
ATOM 667 O O . ARG A 1 79 ? -1.978 -2.609 -17.328 1.00 96.44 79 ARG A O 1
ATOM 674 N N . ARG A 1 80 ? -1.116 -2.696 -15.251 1.00 95.44 80 ARG A N 1
ATOM 675 C CA . ARG A 1 80 ? -0.962 -1.241 -15.064 1.00 95.44 80 ARG A CA 1
ATOM 676 C C . ARG A 1 80 ? 0.144 -0.691 -15.953 1.00 95.44 80 ARG A C 1
ATOM 678 O O . ARG A 1 80 ? -0.075 0.281 -16.663 1.00 95.44 80 ARG A O 1
ATOM 685 N N . VAL A 1 81 ? 1.291 -1.371 -15.980 1.00 94.44 81 VAL A N 1
ATOM 686 C CA . VAL A 1 81 ? 2.408 -1.023 -16.867 1.00 94.44 81 VAL A CA 1
ATOM 687 C C . VAL A 1 81 ? 1.961 -1.074 -18.324 1.00 94.44 81 VAL A C 1
ATOM 689 O O . VAL A 1 81 ? 2.212 -0.125 -19.060 1.00 94.44 81 VAL A O 1
ATOM 692 N N . GLN A 1 82 ? 1.234 -2.120 -18.730 1.00 96.25 82 GLN A N 1
ATOM 693 C CA . GLN A 1 82 ? 0.690 -2.194 -20.086 1.00 96.25 82 GLN A CA 1
ATOM 694 C C . GLN A 1 82 ? -0.248 -1.020 -20.394 1.00 96.25 82 GLN A C 1
ATOM 696 O O . GLN A 1 82 ? -0.119 -0.414 -21.449 1.00 96.25 82 GLN A O 1
ATOM 701 N N . ALA A 1 83 ? -1.124 -0.635 -19.462 1.00 96.12 83 ALA A N 1
ATOM 702 C CA . ALA A 1 83 ? -2.004 0.516 -19.656 1.00 96.12 83 ALA A CA 1
ATOM 703 C C . ALA A 1 83 ? -1.229 1.833 -19.848 1.00 96.12 83 ALA A C 1
ATOM 705 O O . ALA A 1 83 ? -1.641 2.655 -20.661 1.00 96.12 83 ALA A O 1
ATOM 706 N N . VAL A 1 84 ? -0.104 2.019 -19.146 1.00 95.00 84 VAL A N 1
ATOM 707 C CA . VAL A 1 84 ? 0.780 3.187 -19.323 1.00 95.00 84 VAL A CA 1
ATOM 708 C C . VAL A 1 84 ? 1.487 3.147 -20.681 1.00 95.00 84 VAL A C 1
ATOM 710 O O . VAL A 1 84 ? 1.669 4.179 -21.324 1.00 95.00 84 VAL A O 1
ATOM 713 N N . LEU A 1 85 ? 1.885 1.964 -21.153 1.00 95.06 85 LEU A N 1
ATOM 714 C CA . LEU A 1 85 ? 2.466 1.814 -22.490 1.00 95.06 85 LEU A CA 1
ATOM 715 C C . LEU A 1 85 ? 1.435 2.136 -23.580 1.00 95.06 85 LEU A C 1
ATOM 717 O O . LEU A 1 85 ? 1.740 2.895 -24.500 1.00 95.06 85 LEU A O 1
ATOM 721 N N . ASP A 1 86 ? 0.214 1.619 -23.436 1.00 96.81 86 ASP A N 1
ATOM 722 C CA . ASP A 1 86 ? -0.903 1.847 -24.358 1.00 96.81 86 ASP A CA 1
ATOM 723 C C . ASP A 1 86 ? -1.346 3.320 -24.370 1.00 96.81 86 ASP A C 1
ATOM 725 O O . ASP A 1 86 ? -1.771 3.837 -25.401 1.00 96.81 86 ASP A O 1
ATOM 729 N N . SER A 1 87 ? -1.216 4.020 -23.238 1.00 95.44 87 SER A N 1
ATOM 730 C CA . SER A 1 87 ? -1.487 5.457 -23.127 1.00 95.44 87 SER A CA 1
ATOM 731 C C . SER A 1 87 ? -0.316 6.337 -23.583 1.00 95.44 87 SER A C 1
ATOM 733 O O . SER A 1 87 ? -0.417 7.564 -23.521 1.00 95.44 87 SER A O 1
ATOM 735 N N . HIS A 1 88 ? 0.800 5.749 -24.027 1.00 94.38 88 HIS A N 1
ATOM 736 C CA . HIS A 1 88 ? 2.042 6.455 -24.356 1.00 94.38 88 HIS A CA 1
ATOM 737 C C . HIS A 1 88 ? 2.589 7.308 -23.197 1.00 94.38 88 HIS A C 1
ATOM 739 O O . HIS A 1 88 ? 3.089 8.414 -23.406 1.00 94.38 88 HIS A O 1
ATOM 745 N N . GLY A 1 89 ? 2.487 6.803 -21.967 1.00 92.12 89 GLY A N 1
ATOM 746 C CA . GLY A 1 89 ? 2.947 7.487 -20.758 1.00 92.12 89 GLY A CA 1
ATOM 747 C C . GLY A 1 89 ? 1.949 8.490 -20.176 1.00 92.12 89 GLY A C 1
ATOM 748 O O . GLY A 1 89 ? 2.271 9.148 -19.190 1.00 92.12 89 GLY A O 1
ATOM 749 N N . ASN A 1 90 ? 0.754 8.626 -20.760 1.00 93.44 90 ASN A N 1
ATOM 750 C CA . ASN A 1 90 ? -0.309 9.464 -20.202 1.00 93.44 90 ASN A CA 1
ATOM 751 C C . ASN A 1 90 ? -1.013 8.774 -19.017 1.00 93.44 90 ASN A C 1
ATOM 753 O O . ASN A 1 90 ? -0.946 7.546 -18.901 1.00 93.44 90 ASN A O 1
ATOM 757 N N . PRO A 1 91 ? -1.730 9.529 -18.162 1.00 94.19 91 PRO A N 1
ATOM 758 C CA . PRO A 1 91 ? -2.457 8.963 -17.030 1.00 94.19 91 PRO A CA 1
ATOM 759 C C . PRO A 1 91 ? -3.397 7.827 -17.433 1.00 94.19 91 PRO A C 1
ATOM 761 O O . PRO A 1 91 ? -4.082 7.901 -18.459 1.00 94.19 91 PRO A O 1
ATOM 764 N N . THR A 1 92 ? -3.442 6.787 -16.605 1.00 94.44 92 THR A N 1
ATOM 765 C CA . THR A 1 92 ? -4.347 5.652 -16.792 1.00 94.44 92 THR A CA 1
ATOM 766 C C . THR A 1 92 ? -5.529 5.718 -15.821 1.00 94.44 92 THR A C 1
ATOM 768 O O . THR A 1 92 ? -5.702 6.684 -15.085 1.00 94.44 92 THR A O 1
ATOM 771 N N . ARG A 1 93 ? -6.408 4.710 -15.869 1.00 90.75 93 ARG A N 1
ATOM 772 C CA . ARG A 1 93 ? -7.560 4.594 -14.955 1.00 90.75 93 ARG A CA 1
ATOM 773 C C . ARG A 1 93 ? -7.197 4.079 -13.557 1.00 90.75 93 ARG A C 1
ATOM 775 O O . ARG A 1 93 ? -8.099 3.968 -12.730 1.00 90.75 93 ARG A O 1
ATOM 782 N N . TYR A 1 94 ? -5.966 3.595 -13.391 1.00 88.19 94 TYR A N 1
ATOM 783 C CA . TYR A 1 94 ? -5.455 3.136 -12.105 1.00 88.19 94 TYR A CA 1
ATOM 784 C C . TYR A 1 94 ? -5.040 4.355 -11.284 1.00 88.19 94 TYR A C 1
ATOM 786 O O . TYR A 1 94 ? -4.644 5.366 -11.897 1.00 88.19 94 TYR A O 1
#

Solvent-accessible surface area (backbone atoms only — not comparable to full-atom values): 5783 Å² total; per-residue (Å²): 135,82,57,69,70,60,54,51,53,32,60,78,67,71,56,82,82,74,94,73,73,84,94,50,64,47,70,40,56,62,59,58,52,49,50,55,48,51,50,52,59,71,69,43,79,79,69,63,90,50,68,69,51,41,51,53,50,50,53,54,54,56,72,64,58,54,68,64,60,56,51,53,43,61,72,40,44,69,60,42,53,48,44,27,59,75,48,73,72,39,91,58,96,84

Mean predicted aligned error: 4.25 Å

Nearest PDB structures (foldseek):
  3k9k-assembly3_B  TM=8.913E-01  e=2.315E-01  Homo sapiens

Sequence (94 aa):
MQARTVKQWKEDNSIIDFPWPAQSPDLNPIEHLWDVLERRVREHKPHPKNIEELMVILEEEWNKIEPEILTNLVESLPRRVQAVLDSHGNPTRY